Protein AF-A0A2X2JJL3-F1 (afdb_monomer_lite)

Secondary structure (DSSP, 8-state):
--TT-TTT-GGG----TTPPPEEEEEETT-TTHHHHHHHHHHHHHTT--EEEEEETT--TTGGGGGGGSHHHHHHHHHHHHHHHHH--

InterPro domains:
  IPR013094 Alpha/beta hydrolase fold-3 [PF07859] (2-63)
  IPR029058 Alpha/Beta hydrolase fold [G3DSA:3.40.50.1820] (1-88)
  IPR029058 Alpha/Beta hydrolase fold [SSF53474] (2-87)

Radius of gyration: 14.26 Å; chains: 1; bounding box: 32×38×35 Å

Organism: Sphingobacterium multivorum (NCBI:txid28454)

pLDDT: mean 89.3, std 7.19, range [56.81, 97.44]

Structure (mmCIF, N/CA/C/O backbone):
data_AF-A0A2X2JJL3-F1
#
_entry.id   AF-A0A2X2JJL3-F1
#
loop_
_atom_site.group_PDB
_atom_site.id
_atom_site.type_symbol
_atom_site.label_atom_id
_atom_site.label_alt_id
_atom_site.label_comp_id
_atom_site.label_asym_id
_atom_site.label_entity_id
_atom_site.label_seq_id
_atom_site.pdbx_PDB_ins_code
_atom_site.Cartn_x
_atom_site.Cartn_y
_atom_site.Cartn_z
_atom_site.occupancy
_atom_site.B_iso_or_equiv
_atom_site.auth_seq_id
_atom_site.auth_comp_id
_atom_site.auth_asym_id
_atom_site.auth_atom_id
_atom_site.pdbx_PDB_model_num
ATOM 1 N N . MET A 1 1 ? -0.860 28.447 -1.693 1.00 56.81 1 MET A N 1
ATOM 2 C CA . MET A 1 1 ? -0.417 27.078 -2.030 1.00 56.81 1 MET A CA 1
ATOM 3 C C . MET A 1 1 ? -0.991 26.131 -1.000 1.00 56.81 1 MET A C 1
ATOM 5 O O . MET A 1 1 ? -1.058 26.504 0.163 1.00 56.81 1 MET A O 1
ATOM 9 N N . ASP A 1 2 ? -1.389 24.941 -1.427 1.00 70.69 2 ASP A N 1
ATOM 10 C CA . ASP A 1 2 ? -2.202 23.973 -0.678 1.00 70.69 2 ASP A CA 1
ATOM 11 C C . ASP A 1 2 ? -1.418 23.181 0.397 1.00 70.69 2 ASP A C 1
ATOM 13 O O . ASP A 1 2 ? -1.744 22.046 0.722 1.00 70.69 2 ASP A O 1
ATOM 17 N N . GLN A 1 3 ? -0.347 23.766 0.951 1.00 78.44 3 GLN A N 1
ATOM 18 C CA . GLN A 1 3 ? 0.634 23.076 1.809 1.00 78.44 3 GLN A CA 1
ATOM 19 C C . GLN A 1 3 ? 0.098 22.644 3.183 1.00 78.44 3 GLN A C 1
ATOM 21 O O . GLN A 1 3 ? 0.797 21.964 3.925 1.00 78.44 3 GLN A O 1
ATOM 26 N N . GLN A 1 4 ? -1.117 23.056 3.536 1.00 86.56 4 GLN A N 1
ATOM 27 C CA . GLN A 1 4 ? -1.796 22.670 4.776 1.00 86.56 4 GLN A CA 1
ATOM 28 C C . GLN A 1 4 ? -3.119 21.949 4.504 1.00 86.56 4 GLN A C 1
ATOM 30 O O . GLN A 1 4 ? -3.907 21.743 5.421 1.00 86.56 4 GLN A O 1
ATOM 35 N N . ASN A 1 5 ? -3.395 21.591 3.249 1.00 88.88 5 ASN A N 1
ATOM 36 C CA . ASN A 1 5 ? -4.636 20.925 2.902 1.00 88.88 5 ASN A CA 1
ATOM 37 C C . ASN A 1 5 ? -4.487 19.406 3.089 1.00 88.88 5 ASN A C 1
ATOM 39 O O . ASN A 1 5 ? -3.745 18.781 2.328 1.00 88.88 5 ASN A O 1
ATOM 43 N N . PRO A 1 6 ? -5.207 18.784 4.041 1.00 88.62 6 PRO A N 1
ATOM 44 C CA . PRO A 1 6 ? -5.117 17.346 4.291 1.00 88.62 6 PRO A CA 1
ATOM 45 C C . PRO A 1 6 ? -5.638 16.488 3.128 1.00 88.62 6 PRO A C 1
ATOM 47 O O . PRO A 1 6 ? -5.278 15.319 3.030 1.00 88.62 6 PRO A O 1
ATOM 50 N N . ILE A 1 7 ? -6.447 17.053 2.221 1.00 86.56 7 ILE A N 1
ATOM 51 C CA . ILE A 1 7 ? -6.895 16.361 1.000 1.00 86.56 7 ILE A CA 1
ATOM 52 C C . ILE A 1 7 ? -5.752 16.278 -0.025 1.00 86.56 7 ILE A C 1
ATOM 54 O O . ILE A 1 7 ? -5.662 15.307 -0.772 1.00 86.56 7 ILE A O 1
ATOM 58 N N . ALA A 1 8 ? -4.864 17.276 -0.048 1.00 89.88 8 ALA A N 1
ATOM 59 C CA . ALA A 1 8 ? -3.683 17.291 -0.909 1.00 89.88 8 ALA A C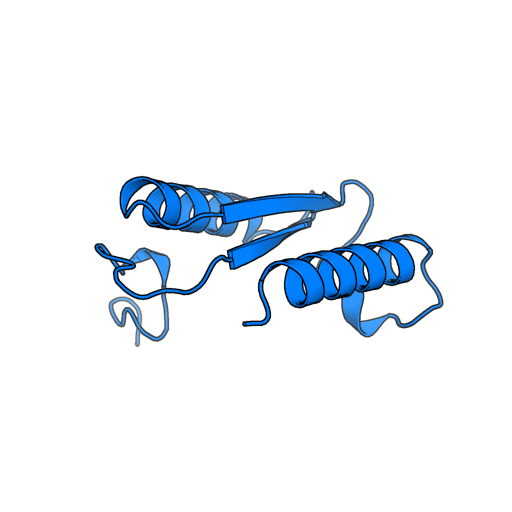A 1
ATOM 60 C C . ALA A 1 8 ? -2.484 16.568 -0.271 1.00 89.88 8 ALA A C 1
ATOM 62 O O . ALA A 1 8 ? -1.675 15.973 -0.979 1.00 89.88 8 ALA A O 1
ATOM 63 N N . ILE A 1 9 ? -2.373 16.614 1.062 1.00 91.12 9 ILE A N 1
ATOM 64 C CA . ILE A 1 9 ? -1.275 16.031 1.841 1.00 91.12 9 ILE A CA 1
ATOM 65 C C . ILE A 1 9 ? -1.869 15.111 2.919 1.00 91.12 9 ILE A C 1
ATOM 67 O O . ILE A 1 9 ? -2.066 15.538 4.060 1.00 91.12 9 ILE A O 1
ATOM 71 N N . PRO A 1 10 ? -2.129 13.830 2.596 1.00 89.75 10 PRO A N 1
ATOM 72 C CA . PRO A 1 10 ? -2.756 12.883 3.521 1.00 89.75 10 PRO A CA 1
ATOM 73 C C . PRO A 1 10 ? -1.991 12.657 4.829 1.00 89.75 10 PRO A C 1
ATOM 75 O O . PRO A 1 10 ? -2.575 12.207 5.808 1.00 89.75 10 PRO A O 1
ATOM 78 N N . LEU A 1 11 ? -0.698 12.992 4.885 1.00 91.06 11 LEU A N 1
ATOM 79 C CA . LEU A 1 11 ? 0.092 12.938 6.120 1.00 91.06 11 LEU A CA 1
ATOM 80 C C . LEU A 1 11 ? -0.416 13.874 7.218 1.00 91.06 11 LEU A C 1
ATOM 82 O O . LEU A 1 11 ? -0.126 13.638 8.387 1.00 91.06 11 LEU A O 1
ATOM 86 N N . LEU A 1 12 ? -1.162 14.918 6.850 1.00 91.12 12 LEU A N 1
ATOM 87 C CA . LEU A 1 12 ? -1.776 15.848 7.796 1.00 91.12 12 LEU A CA 1
ATOM 88 C C . LEU A 1 12 ? -3.066 15.290 8.421 1.00 91.12 12 LEU A C 1
ATOM 90 O O . LEU A 1 12 ? -3.651 15.931 9.289 1.00 91.12 12 LEU A O 1
ATOM 94 N N . ILE A 1 13 ? -3.542 14.122 7.978 1.00 90.44 13 ILE A N 1
ATOM 95 C CA . ILE A 1 13 ? -4.714 13.466 8.557 1.00 90.44 13 ILE A CA 1
ATOM 96 C C . ILE A 1 13 ? -4.290 12.769 9.854 1.00 90.44 13 ILE A C 1
ATOM 98 O O . ILE A 1 13 ? -3.493 11.834 9.845 1.00 90.44 13 ILE A O 1
ATOM 102 N N . GLU A 1 14 ? -4.855 13.216 10.975 1.00 80.44 14 GLU A N 1
ATOM 103 C CA . GLU A 1 14 ? -4.567 12.655 12.303 1.00 80.44 14 GLU A CA 1
ATOM 104 C C . GLU A 1 14 ? -5.377 11.386 12.607 1.00 80.44 14 GLU A C 1
ATOM 106 O O . GLU A 1 14 ? -4.930 10.529 13.366 1.00 80.44 14 GLU A O 1
ATOM 111 N N . TYR A 1 15 ? -6.567 11.246 12.009 1.00 85.12 15 TYR A N 1
ATOM 112 C CA . TYR A 1 15 ? -7.489 10.146 12.291 1.00 85.12 15 TYR A CA 1
ATOM 113 C C . TYR A 1 15 ? -7.998 9.504 11.004 1.00 85.12 15 TYR A C 1
ATOM 115 O O . TYR A 1 15 ? -8.756 10.112 10.251 1.00 85.12 15 TYR A O 1
ATOM 123 N N . PHE A 1 16 ? -7.665 8.230 10.807 1.00 90.25 16 PHE A N 1
ATOM 124 C CA . PHE A 1 16 ? -8.094 7.443 9.643 1.00 90.25 16 PHE A CA 1
ATOM 125 C C . PHE A 1 16 ? -9.360 6.616 9.906 1.00 90.25 16 PHE A C 1
ATOM 127 O O . PHE A 1 16 ? -9.597 5.607 9.240 1.00 90.25 16 PHE A O 1
ATOM 134 N N . LYS A 1 17 ? -10.195 7.022 10.872 1.00 83.31 17 LYS A N 1
ATOM 135 C CA . LYS A 1 17 ? -11.418 6.290 11.238 1.00 83.31 17 LYS A CA 1
ATOM 136 C C . LYS A 1 17 ? -12.303 6.052 10.010 1.00 83.31 17 LYS A C 1
ATOM 138 O O . LYS A 1 17 ? -12.494 6.947 9.194 1.00 83.31 17 LYS A O 1
ATOM 143 N N . ASN A 1 18 ? -12.869 4.850 9.913 1.00 85.25 18 ASN A N 1
ATOM 144 C CA . ASN A 1 18 ? -13.690 4.378 8.788 1.00 85.25 18 ASN A CA 1
ATOM 145 C C . ASN A 1 18 ? -12.946 4.185 7.452 1.00 85.25 18 ASN A C 1
ATOM 147 O O . ASN A 1 18 ? -13.592 3.899 6.445 1.00 85.25 18 ASN A O 1
ATOM 151 N N . THR A 1 19 ? -11.614 4.294 7.421 1.00 91.00 19 THR A N 1
ATOM 152 C CA . THR A 1 19 ? -10.836 3.881 6.243 1.00 91.00 19 THR A CA 1
ATOM 153 C C . THR A 1 19 ? -10.895 2.354 6.117 1.00 91.00 19 THR A C 1
ATOM 155 O O . THR A 1 19 ? -10.730 1.658 7.123 1.00 91.00 19 THR A O 1
ATOM 158 N N . PRO A 1 20 ? -11.142 1.795 4.919 1.00 94.06 20 PRO A N 1
ATOM 159 C CA . PRO A 1 20 ? -11.096 0.352 4.725 1.00 94.06 20 PRO A CA 1
ATOM 160 C C . PRO A 1 20 ? -9.678 -0.196 4.965 1.00 94.06 20 PRO A C 1
ATOM 162 O O . PRO A 1 20 ? -8.701 0.562 4.942 1.00 94.06 20 PRO A O 1
ATOM 165 N N . PRO A 1 21 ? -9.533 -1.523 5.140 1.00 95.88 21 PRO A N 1
ATOM 166 C CA . PRO A 1 21 ? -8.231 -2.170 5.073 1.00 95.88 21 PRO A CA 1
ATOM 167 C C . PRO A 1 21 ? -7.452 -1.679 3.852 1.00 95.88 21 PRO A C 1
ATOM 169 O O . PRO A 1 21 ? -7.978 -1.659 2.737 1.00 95.88 21 PRO A O 1
ATOM 172 N N . THR A 1 22 ? -6.204 -1.270 4.061 1.00 96.19 22 THR A N 1
ATOM 173 C CA . THR A 1 22 ? -5.419 -0.577 3.035 1.00 96.19 22 THR A CA 1
ATOM 174 C C . THR A 1 22 ? -4.150 -1.349 2.683 1.00 96.19 22 THR A C 1
ATOM 176 O O . THR A 1 22 ? -3.420 -1.821 3.554 1.00 96.19 22 THR A O 1
ATOM 179 N N . LEU A 1 23 ? -3.866 -1.459 1.386 1.00 97.12 23 LEU A N 1
ATOM 180 C CA . LEU A 1 23 ? -2.596 -1.948 0.853 1.00 97.12 23 LEU A CA 1
ATOM 181 C C . LEU A 1 23 ? -1.784 -0.759 0.336 1.00 97.12 23 LEU A C 1
ATOM 183 O O . LEU A 1 23 ? -2.267 -0.003 -0.503 1.00 97.12 23 LEU A O 1
ATOM 187 N N . ILE A 1 24 ? -0.543 -0.624 0.800 1.00 95.81 24 ILE A N 1
ATOM 188 C CA . ILE A 1 24 ? 0.413 0.389 0.341 1.00 95.81 24 ILE A CA 1
ATOM 189 C C . ILE A 1 24 ? 1.560 -0.320 -0.376 1.00 95.81 24 ILE A C 1
ATOM 191 O O . ILE A 1 24 ? 2.223 -1.191 0.192 1.00 95.81 24 ILE A O 1
ATOM 195 N N . LEU A 1 25 ? 1.801 0.059 -1.629 1.00 95.12 25 LEU A N 1
ATOM 196 C CA . LEU A 1 25 ? 2.934 -0.418 -2.416 1.00 95.12 25 LEU A CA 1
ATOM 197 C C . LEU A 1 25 ? 4.017 0.659 -2.423 1.00 95.12 25 LEU A C 1
ATOM 199 O O . LEU A 1 25 ? 3.752 1.793 -2.811 1.00 95.12 25 LEU A O 1
ATOM 203 N N . LEU A 1 26 ? 5.228 0.303 -2.007 1.00 94.44 26 LEU A N 1
ATOM 204 C CA . LEU A 1 26 ? 6.384 1.198 -1.999 1.00 94.44 26 LEU A CA 1
ATOM 205 C C . LEU A 1 26 ? 7.469 0.659 -2.922 1.00 94.44 26 LEU A C 1
ATOM 207 O O . LEU A 1 26 ? 7.630 -0.556 -3.052 1.00 94.44 26 LEU A O 1
ATOM 211 N N . THR A 1 27 ? 8.261 1.557 -3.501 1.00 92.31 27 THR A N 1
ATOM 212 C CA . THR A 1 27 ? 9.483 1.193 -4.230 1.00 92.31 27 THR A CA 1
ATOM 213 C C . THR A 1 27 ? 10.723 1.702 -3.488 1.00 92.31 27 THR A C 1
ATOM 215 O O . THR A 1 27 ? 10.629 2.648 -2.704 1.00 92.31 27 THR A O 1
ATOM 218 N N . GLU A 1 28 ? 11.884 1.059 -3.662 1.00 86.25 28 GLU A N 1
ATOM 219 C CA . GLU A 1 28 ? 13.117 1.442 -2.940 1.00 86.25 28 GLU A CA 1
ATOM 220 C C . GLU A 1 28 ? 13.549 2.876 -3.217 1.00 86.25 28 GLU A C 1
ATOM 222 O O . GLU A 1 28 ? 13.916 3.586 -2.282 1.00 86.25 28 GLU A O 1
ATOM 227 N N . HIS A 1 29 ? 13.477 3.283 -4.484 1.00 83.62 29 HIS A N 1
ATOM 228 C CA . HIS A 1 29 ? 14.027 4.539 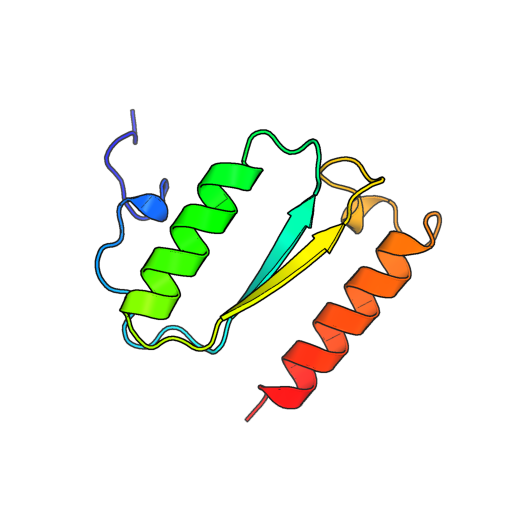-4.989 1.00 83.62 29 HIS A CA 1
ATOM 229 C C . HIS A 1 29 ? 12.972 5.651 -5.112 1.00 83.62 29 HIS A C 1
ATOM 231 O O . HIS A 1 29 ? 13.205 6.652 -5.793 1.00 83.62 29 HIS A O 1
ATOM 237 N N . ASP A 1 30 ? 11.804 5.490 -4.481 1.00 85.62 30 ASP A N 1
ATOM 238 C CA . ASP A 1 30 ? 10.781 6.533 -4.457 1.00 85.62 30 ASP A CA 1
ATOM 239 C C . ASP A 1 30 ? 11.122 7.624 -3.439 1.00 85.62 30 ASP A C 1
ATOM 241 O O . ASP A 1 30 ? 11.372 7.341 -2.266 1.00 85.62 30 ASP A O 1
ATOM 245 N N . ARG A 1 31 ? 11.047 8.891 -3.860 1.00 87.19 31 ARG A N 1
ATOM 246 C CA . ARG A 1 31 ? 11.172 10.038 -2.948 1.00 87.19 31 ARG A CA 1
ATOM 247 C C . ARG A 1 31 ? 10.044 10.067 -1.916 1.00 87.19 31 ARG A C 1
ATOM 249 O O . ARG A 1 31 ? 10.262 10.538 -0.809 1.00 87.19 31 ARG A O 1
ATOM 256 N N . LEU A 1 32 ? 8.876 9.525 -2.261 1.00 89.75 32 LEU A N 1
ATOM 257 C CA . LEU A 1 32 ? 7.706 9.451 -1.387 1.00 89.75 32 LEU A CA 1
ATOM 258 C C . LEU A 1 32 ? 7.709 8.207 -0.491 1.00 89.75 32 LEU A C 1
ATOM 260 O O . LEU A 1 32 ? 6.745 7.965 0.230 1.00 89.75 32 LEU A O 1
ATOM 264 N N . ARG A 1 33 ? 8.765 7.384 -0.519 1.00 91.19 33 ARG A N 1
ATOM 265 C CA . ARG A 1 33 ? 8.805 6.127 0.239 1.00 91.19 33 ARG A CA 1
ATOM 266 C C . ARG A 1 33 ? 8.617 6.348 1.735 1.00 91.19 33 ARG A C 1
ATOM 268 O O . ARG A 1 33 ? 7.852 5.625 2.372 1.00 91.19 33 ARG A O 1
ATOM 275 N N . ASP A 1 34 ? 9.345 7.306 2.294 1.00 92.69 34 ASP A N 1
ATOM 276 C CA . ASP A 1 34 ? 9.340 7.544 3.736 1.00 92.69 34 ASP A CA 1
ATOM 277 C C . ASP A 1 34 ? 8.019 8.197 4.173 1.00 92.69 34 ASP A C 1
ATOM 279 O O . ASP A 1 34 ? 7.456 7.822 5.200 1.00 92.69 34 ASP A O 1
ATOM 283 N N . GLU A 1 35 ? 7.444 9.052 3.324 1.00 93.31 35 GLU A N 1
ATOM 284 C CA . GLU A 1 35 ? 6.079 9.568 3.472 1.00 93.31 35 GLU A CA 1
ATOM 285 C C . GLU A 1 35 ? 5.038 8.437 3.445 1.00 93.31 35 GLU A C 1
ATOM 287 O O . GLU A 1 35 ? 4.189 8.344 4.328 1.00 93.31 35 GLU A O 1
ATOM 292 N N . GLY A 1 36 ? 5.133 7.503 2.498 1.00 94.06 36 GLY A N 1
ATOM 293 C CA . GLY A 1 36 ? 4.238 6.347 2.424 1.00 94.06 36 GLY A CA 1
ATOM 294 C C . GLY A 1 36 ? 4.321 5.439 3.656 1.00 94.06 36 GLY A C 1
ATOM 295 O O . GLY A 1 36 ? 3.296 4.935 4.120 1.00 94.06 36 GLY A O 1
ATOM 296 N N . LYS A 1 37 ? 5.518 5.266 4.237 1.00 94.62 37 LYS A N 1
ATOM 297 C CA . LYS A 1 37 ? 5.692 4.565 5.522 1.00 94.62 37 LYS A CA 1
ATOM 298 C C . LYS A 1 37 ? 5.036 5.328 6.668 1.00 94.62 37 LYS A C 1
ATOM 300 O O . LYS A 1 37 ? 4.320 4.717 7.455 1.00 94.62 37 LYS A O 1
ATOM 305 N N . GLN A 1 38 ? 5.241 6.641 6.746 1.00 94.50 38 GLN A N 1
ATOM 306 C CA . GLN A 1 38 ? 4.638 7.464 7.793 1.00 94.50 38 GLN A CA 1
ATOM 307 C C . GLN A 1 38 ? 3.107 7.422 7.729 1.00 94.50 38 GLN A C 1
ATOM 309 O O . GLN A 1 38 ? 2.452 7.240 8.753 1.00 94.50 38 GLN A O 1
ATOM 314 N N . LEU A 1 39 ? 2.532 7.512 6.527 1.00 94.44 39 LEU A N 1
ATOM 315 C CA . LEU A 1 39 ? 1.089 7.389 6.326 1.00 94.44 39 LEU A CA 1
ATOM 316 C C . LEU A 1 39 ? 0.563 6.038 6.832 1.00 94.44 39 LEU A C 1
ATOM 318 O O . LEU A 1 39 ? -0.460 5.985 7.514 1.00 94.44 39 LEU A O 1
ATOM 322 N N . ALA A 1 40 ? 1.285 4.953 6.538 1.00 94.38 40 ALA A N 1
ATOM 323 C CA . ALA A 1 40 ? 0.935 3.616 7.000 1.00 94.38 40 ALA A CA 1
ATOM 324 C C . ALA A 1 40 ? 0.927 3.512 8.533 1.00 94.38 40 ALA A C 1
ATOM 326 O O . ALA A 1 40 ? 0.017 2.910 9.100 1.00 94.38 40 ALA A O 1
ATOM 327 N N . GLU A 1 41 ? 1.914 4.102 9.208 1.00 93.31 41 GLU A N 1
ATOM 328 C CA . GLU A 1 41 ? 1.974 4.116 10.674 1.00 93.31 41 GLU A CA 1
ATOM 329 C C . GLU A 1 41 ? 0.850 4.963 11.290 1.00 93.31 41 GLU A C 1
ATOM 331 O O . GLU A 1 41 ? 0.233 4.539 12.272 1.00 93.31 41 GLU A O 1
ATOM 336 N N . ASN A 1 42 ? 0.499 6.100 10.680 1.00 92.44 42 ASN A N 1
ATOM 337 C CA . ASN A 1 42 ? -0.642 6.908 11.126 1.00 92.44 42 ASN A CA 1
ATOM 338 C C . ASN A 1 42 ? -1.964 6.120 11.013 1.00 92.44 42 ASN A C 1
ATOM 340 O O . ASN A 1 42 ? -2.783 6.119 11.938 1.00 92.44 42 ASN A O 1
ATOM 344 N N . MET A 1 43 ? -2.158 5.396 9.905 1.00 94.44 43 MET A N 1
ATOM 345 C CA . MET A 1 43 ? -3.316 4.519 9.703 1.00 94.44 43 MET A CA 1
ATOM 346 C C . MET A 1 43 ? -3.360 3.371 10.724 1.00 94.44 43 MET A C 1
ATOM 348 O O . MET A 1 43 ? -4.410 3.130 11.318 1.00 94.44 43 MET A O 1
ATOM 352 N N . LYS A 1 44 ? -2.230 2.700 10.988 1.00 92.56 44 LYS A N 1
ATOM 353 C CA . LYS A 1 44 ? -2.143 1.635 12.008 1.00 92.56 44 LYS A CA 1
ATOM 354 C C . LYS A 1 44 ? -2.443 2.148 13.414 1.00 92.56 44 LYS A C 1
ATOM 356 O O . LYS A 1 44 ? -3.136 1.474 14.168 1.00 92.56 44 LYS A O 1
ATOM 361 N N . THR A 1 45 ? -1.960 3.344 13.754 1.00 91.94 45 THR A N 1
ATOM 362 C CA . THR A 1 45 ? -2.250 4.006 15.041 1.00 91.94 45 THR A CA 1
ATOM 363 C C . THR A 1 45 ? -3.743 4.315 15.187 1.00 91.94 45 THR A C 1
ATOM 365 O O . THR A 1 45 ? -4.276 4.295 16.291 1.00 91.94 45 THR A O 1
ATOM 368 N N . SER A 1 46 ? -4.441 4.528 14.067 1.00 92.31 46 SER A N 1
ATOM 369 C CA . SER A 1 46 ? -5.905 4.648 13.998 1.00 92.31 46 SER A CA 1
ATOM 370 C C . SER A 1 46 ? -6.637 3.295 13.934 1.00 92.31 46 SER A C 1
ATOM 372 O O . SER A 1 46 ? 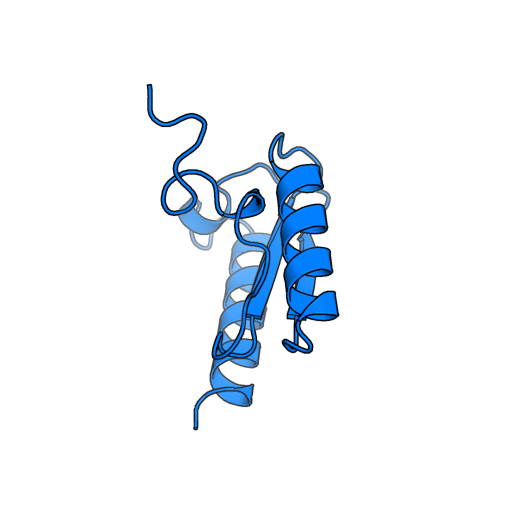-7.806 3.262 13.552 1.00 92.31 46 SER A O 1
ATOM 374 N N . GLU A 1 47 ? -5.960 2.190 14.262 1.00 93.00 47 GLU A N 1
ATOM 375 C CA . GLU A 1 47 ? -6.487 0.815 14.255 1.00 93.00 47 GLU A CA 1
ATOM 376 C C . GLU A 1 47 ? -6.956 0.317 12.874 1.00 93.00 47 GLU A C 1
ATOM 378 O O . GLU A 1 47 ? -7.737 -0.632 12.768 1.00 93.00 47 GLU A O 1
ATOM 383 N N . ILE A 1 48 ? -6.460 0.922 11.789 1.00 94.62 48 ILE A N 1
ATOM 384 C CA . ILE A 1 48 ? -6.758 0.472 10.426 1.00 94.62 48 ILE A CA 1
ATOM 385 C C . ILE A 1 48 ? -5.817 -0.681 10.048 1.00 94.62 48 ILE A C 1
ATOM 387 O O . ILE A 1 48 ? -4.597 -0.546 10.187 1.00 94.62 48 ILE A O 1
ATOM 391 N N . PRO A 1 49 ? -6.331 -1.812 9.524 1.00 94.25 49 PRO A N 1
ATOM 392 C CA . PRO A 1 49 ? -5.483 -2.867 8.984 1.00 94.25 49 PRO A CA 1
ATOM 393 C C . PRO A 1 49 ? -4.726 -2.361 7.752 1.00 94.25 49 PRO A C 1
ATOM 395 O O . PRO A 1 49 ? -5.333 -2.039 6.729 1.00 94.25 49 PRO A O 1
ATOM 398 N N . VAL A 1 50 ? -3.396 -2.308 7.838 1.00 96.19 50 VAL A N 1
ATOM 399 C CA . VAL A 1 50 ? -2.536 -1.861 6.734 1.00 96.19 50 VAL A CA 1
ATOM 400 C C . VAL A 1 50 ? -1.515 -2.930 6.371 1.00 96.19 50 VAL A C 1
AT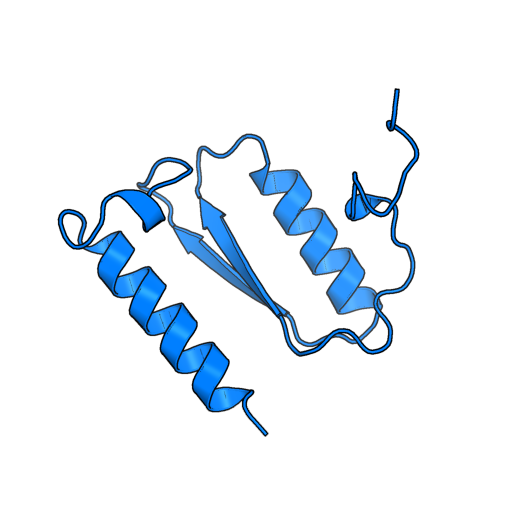OM 402 O O . VAL A 1 50 ? -0.732 -3.367 7.218 1.00 96.19 50 VAL A O 1
ATOM 405 N N . LYS A 1 51 ? -1.471 -3.299 5.088 1.00 96.81 51 LYS A N 1
ATOM 406 C CA . LYS A 1 51 ? -0.414 -4.129 4.499 1.00 96.81 51 LYS A CA 1
ATOM 407 C C . LYS A 1 51 ? 0.528 -3.240 3.692 1.00 96.81 51 LYS A C 1
ATOM 409 O O . LYS A 1 51 ? 0.079 -2.478 2.845 1.00 96.81 51 LYS A O 1
ATOM 414 N N . ILE A 1 52 ? 1.833 -3.360 3.923 1.00 96.00 52 ILE A N 1
ATOM 415 C CA . ILE A 1 52 ? 2.859 -2.689 3.114 1.00 96.00 52 ILE A CA 1
ATOM 416 C C . ILE A 1 52 ? 3.585 -3.750 2.293 1.00 96.00 52 ILE A C 1
ATOM 418 O O . ILE A 1 52 ? 4.031 -4.753 2.849 1.00 96.00 52 ILE A O 1
ATOM 422 N N . THR A 1 53 ? 3.729 -3.520 0.991 1.00 94.69 53 THR A N 1
ATOM 423 C CA . THR A 1 53 ? 4.579 -4.341 0.119 1.00 94.69 53 THR A CA 1
ATOM 424 C C . THR A 1 53 ? 5.661 -3.468 -0.490 1.00 94.69 53 THR A C 1
ATOM 426 O O . THR A 1 53 ? 5.378 -2.398 -1.026 1.00 94.69 53 THR A O 1
ATOM 429 N N . HIS A 1 54 ? 6.910 -3.915 -0.393 1.00 92.62 54 HIS A N 1
ATOM 430 C CA . HIS A 1 54 ? 8.072 -3.140 -0.811 1.00 92.62 54 HIS A CA 1
ATOM 431 C C . HIS A 1 54 ? 8.780 -3.813 -1.987 1.00 92.62 54 HIS A C 1
ATOM 433 O O . HIS A 1 54 ? 9.330 -4.905 -1.857 1.00 92.62 54 HIS A O 1
ATOM 439 N N . TYR A 1 55 ? 8.778 -3.131 -3.128 1.00 90.88 55 TYR A N 1
ATOM 440 C CA . TYR A 1 55 ? 9.423 -3.545 -4.368 1.00 90.88 55 TYR A CA 1
ATOM 441 C C . TYR A 1 55 ? 10.806 -2.894 -4.486 1.00 90.88 55 TYR A C 1
ATOM 443 O O . TYR A 1 55 ? 10.922 -1.694 -4.733 1.00 90.88 55 TYR A O 1
ATOM 451 N N . LYS A 1 56 ? 11.871 -3.674 -4.272 1.00 83.88 56 LYS A N 1
ATOM 452 C CA . LYS A 1 56 ? 13.222 -3.118 -4.099 1.00 83.88 56 LYS A CA 1
ATOM 453 C C . LYS A 1 56 ? 13.908 -2.683 -5.398 1.00 83.88 56 LYS A C 1
ATOM 455 O O . LYS A 1 56 ? 14.497 -1.615 -5.470 1.00 83.88 56 LYS A O 1
ATOM 460 N N . GLU A 1 57 ? 13.775 -3.478 -6.449 1.00 83.25 57 GLU A N 1
ATOM 461 C CA . GLU A 1 57 ? 14.568 -3.324 -7.679 1.00 83.25 57 GLU A CA 1
ATOM 462 C C . GLU A 1 57 ? 13.814 -2.589 -8.796 1.00 83.25 57 GLU A C 1
ATOM 464 O O . GLU A 1 57 ? 14.064 -2.815 -9.979 1.00 83.25 57 GLU A O 1
ATOM 469 N N . ILE A 1 58 ? 12.838 -1.744 -8.446 1.00 84.69 58 ILE A N 1
ATOM 470 C CA . ILE A 1 58 ? 11.970 -1.112 -9.439 1.00 84.69 58 ILE A CA 1
ATOM 471 C C . ILE A 1 58 ? 11.780 0.382 -9.206 1.00 84.69 58 ILE A C 1
ATOM 473 O O . ILE A 1 58 ? 11.833 0.867 -8.077 1.00 84.69 58 ILE A O 1
ATOM 477 N N . ALA A 1 59 ? 11.585 1.113 -10.302 1.00 83.75 59 ALA A N 1
ATOM 478 C CA . ALA A 1 59 ? 11.363 2.550 -10.279 1.00 83.75 59 ALA A CA 1
ATOM 479 C C . ALA A 1 59 ? 9.908 2.898 -9.932 1.00 83.75 59 ALA A C 1
ATOM 481 O O . ALA A 1 59 ? 8.983 2.111 -10.149 1.00 83.75 59 ALA A O 1
ATOM 482 N N . ASN A 1 60 ? 9.700 4.122 -9.447 1.00 85.00 60 ASN A N 1
ATOM 483 C CA . ASN A 1 60 ? 8.362 4.679 -9.290 1.00 85.00 60 ASN A CA 1
ATOM 484 C C . ASN A 1 60 ? 7.593 4.656 -10.631 1.00 85.00 60 ASN A C 1
ATOM 486 O O . ASN A 1 60 ? 8.173 4.845 -11.701 1.00 85.00 60 ASN A O 1
ATOM 490 N N . GLY A 1 61 ? 6.282 4.413 -10.574 1.00 83.69 61 GLY A N 1
ATOM 491 C CA . GLY A 1 61 ? 5.409 4.341 -11.750 1.00 83.69 61 GLY A CA 1
ATOM 492 C C . GLY A 1 61 ? 5.422 3.003 -12.499 1.00 83.69 61 GLY A C 1
ATOM 493 O O . GLY A 1 61 ? 4.744 2.875 -13.519 1.00 83.69 61 GLY A O 1
ATOM 494 N N . PHE A 1 62 ? 6.126 1.981 -12.001 1.00 87.25 62 PHE A N 1
ATOM 495 C CA . PHE A 1 62 ? 6.267 0.681 -12.674 1.00 87.25 62 PHE A CA 1
ATOM 496 C C . PHE A 1 62 ? 4.957 -0.050 -12.994 1.00 87.25 62 PHE A C 1
ATOM 498 O O . PHE A 1 62 ? 4.905 -0.866 -13.917 1.00 87.25 62 PHE A O 1
ATOM 505 N N . LEU A 1 63 ? 3.880 0.257 -12.268 1.00 87.81 63 LEU A N 1
ATOM 506 C CA . LEU A 1 63 ? 2.547 -0.275 -12.547 1.00 87.81 63 LEU A CA 1
ATOM 507 C C . LEU A 1 63 ? 2.066 0.076 -13.966 1.00 87.81 63 LEU A C 1
ATOM 509 O O . LEU A 1 63 ? 1.351 -0.713 -14.582 1.00 87.81 63 LEU A O 1
ATOM 513 N N . HIS A 1 64 ? 2.503 1.210 -14.521 1.00 86.31 64 HIS A N 1
ATOM 514 C CA . HIS A 1 64 ? 2.156 1.635 -15.881 1.00 86.31 64 HIS A CA 1
ATOM 515 C C . HIS A 1 64 ? 2.965 0.929 -16.970 1.00 86.31 64 HIS A C 1
ATOM 517 O O . HIS A 1 64 ? 2.589 0.976 -18.139 1.00 86.31 64 HIS A O 1
ATOM 523 N N . MET A 1 65 ? 4.048 0.236 -16.612 1.00 82.00 65 MET A N 1
ATOM 524 C CA . MET A 1 65 ? 4.919 -0.449 -17.575 1.00 82.00 65 MET A CA 1
ATOM 525 C C . MET A 1 65 ? 4.323 -1.776 -18.084 1.00 82.00 65 MET A C 1
ATOM 527 O O . MET A 1 65 ? 4.969 -2.511 -18.832 1.00 82.00 65 MET A O 1
ATOM 531 N N . GLY A 1 66 ? 3.074 -2.078 -17.709 1.00 73.44 66 GLY A N 1
ATOM 532 C CA . GLY A 1 66 ? 2.327 -3.244 -18.166 1.00 73.44 66 GLY A CA 1
ATOM 533 C C . GLY A 1 66 ? 3.013 -4.566 -17.821 1.00 73.44 66 GLY A C 1
ATOM 534 O O . GLY A 1 66 ? 3.859 -4.652 -16.937 1.00 73.44 66 GLY A O 1
ATOM 535 N N . ALA A 1 67 ? 2.671 -5.630 -18.547 1.00 72.12 67 ALA A N 1
ATOM 536 C CA . ALA A 1 67 ? 3.237 -6.960 -18.317 1.00 72.12 67 ALA A CA 1
ATOM 537 C C . ALA A 1 67 ? 4.694 -7.118 -18.800 1.00 72.12 67 ALA A C 1
ATOM 539 O O . ALA A 1 67 ? 5.169 -8.250 -18.880 1.00 72.12 67 ALA A O 1
ATOM 540 N N . VAL A 1 68 ? 5.402 -6.034 -19.134 1.00 76.75 68 VAL A N 1
ATOM 541 C CA . VAL A 1 68 ? 6.805 -6.094 -19.576 1.00 76.75 68 VAL A CA 1
ATOM 542 C C . VAL A 1 68 ? 7.712 -6.505 -18.415 1.00 76.75 68 VAL A C 1
ATOM 544 O O . VAL A 1 68 ? 8.588 -7.350 -18.586 1.00 76.75 68 VAL A O 1
ATOM 547 N N . LEU A 1 69 ? 7.451 -5.976 -17.217 1.00 82.31 69 LEU A N 1
ATOM 548 C CA . LEU A 1 69 ? 8.199 -6.303 -16.005 1.00 82.31 69 LEU A CA 1
ATOM 549 C C . LEU A 1 69 ? 7.500 -7.414 -15.212 1.00 82.31 69 LEU A C 1
ATOM 551 O O . LEU A 1 69 ? 6.268 -7.502 -15.156 1.00 82.31 69 LEU A O 1
ATOM 555 N N . ARG A 1 70 ? 8.293 -8.293 -14.595 1.00 86.94 70 ARG A N 1
ATOM 556 C CA . ARG A 1 70 ? 7.777 -9.392 -13.762 1.00 86.94 70 ARG A CA 1
ATOM 557 C C . ARG A 1 70 ? 7.107 -8.838 -12.508 1.00 86.94 70 ARG A C 1
ATOM 559 O O . ARG A 1 70 ? 6.028 -9.291 -12.138 1.00 86.94 70 ARG A O 1
ATOM 566 N N . GLU A 1 71 ? 7.723 -7.828 -11.927 1.00 89.06 71 GLU A N 1
ATOM 567 C CA . GLU A 1 71 ? 7.319 -7.121 -10.721 1.00 89.06 71 GLU A CA 1
ATOM 568 C C . GLU A 1 71 ? 5.948 -6.462 -10.903 1.00 89.06 71 GLU A C 1
ATOM 570 O O . GLU A 1 71 ? 5.130 -6.488 -9.992 1.00 89.06 71 GLU A O 1
ATOM 575 N N . THR A 1 72 ? 5.634 -5.952 -12.101 1.00 89.69 72 THR A N 1
ATOM 576 C CA . THR A 1 72 ? 4.297 -5.416 -12.401 1.00 89.69 72 THR A CA 1
ATOM 577 C C . THR A 1 72 ? 3.230 -6.508 -12.313 1.00 89.69 72 THR A C 1
ATOM 579 O O . THR A 1 72 ? 2.159 -6.283 -11.752 1.00 89.69 72 THR A O 1
ATOM 582 N N . ARG A 1 73 ? 3.514 -7.725 -12.804 1.00 89.62 73 ARG A N 1
ATOM 583 C CA . ARG A 1 73 ? 2.584 -8.864 -12.670 1.00 89.62 73 ARG A CA 1
ATOM 584 C C . ARG A 1 73 ? 2.429 -9.308 -11.217 1.00 89.62 73 ARG A C 1
ATOM 586 O O . ARG A 1 73 ? 1.331 -9.691 -10.825 1.00 89.62 73 ARG A O 1
ATOM 593 N N . GLU A 1 74 ? 3.506 -9.279 -10.440 1.00 91.88 74 GLU A N 1
ATOM 594 C CA . GLU A 1 74 ? 3.478 -9.583 -9.004 1.00 91.88 74 GLU A CA 1
ATOM 595 C C . GLU A 1 74 ? 2.642 -8.553 -8.243 1.00 91.88 74 GLU A C 1
ATOM 597 O O . GLU A 1 74 ? 1.717 -8.941 -7.533 1.00 91.88 74 GLU A O 1
ATOM 602 N N . ALA A 1 75 ? 2.832 -7.262 -8.519 1.00 93.19 75 ALA A N 1
ATOM 603 C CA . ALA A 1 75 ? 2.036 -6.195 -7.922 1.00 93.19 75 ALA A CA 1
ATOM 604 C C . ALA A 1 75 ? 0.548 -6.321 -8.241 1.00 93.19 75 ALA A C 1
ATOM 606 O O . ALA A 1 75 ? -0.282 -6.195 -7.343 1.00 93.19 75 ALA A O 1
ATOM 607 N N . PHE A 1 76 ? 0.180 -6.654 -9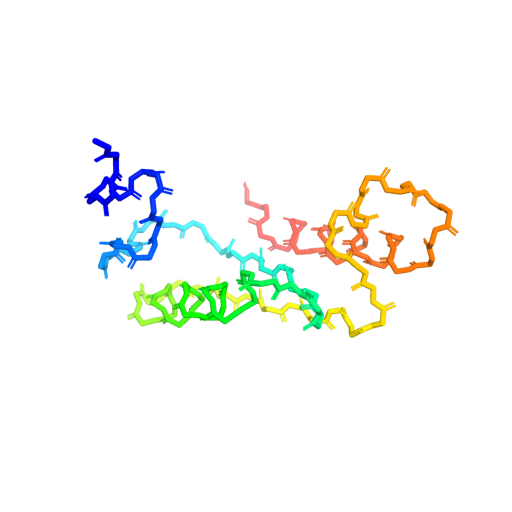.482 1.00 93.75 76 PHE A N 1
ATOM 608 C CA . PHE A 1 76 ? -1.224 -6.915 -9.807 1.00 93.75 76 PHE A CA 1
ATOM 609 C C . PHE A 1 76 ? -1.796 -8.131 -9.072 1.00 93.75 76 PHE A C 1
ATOM 611 O O . PHE A 1 76 ? -2.966 -8.103 -8.690 1.00 93.75 76 PHE A O 1
ATOM 618 N N . ARG A 1 77 ? -1.002 -9.185 -8.846 1.00 94.06 77 ARG A N 1
ATOM 619 C CA . ARG A 1 77 ? -1.440 -10.339 -8.043 1.00 94.06 77 ARG A CA 1
ATOM 620 C C . ARG A 1 77 ? -1.640 -9.956 -6.583 1.00 94.06 77 ARG A C 1
ATOM 622 O O . ARG A 1 77 ? -2.656 -10.345 -6.016 1.00 94.06 77 ARG A O 1
ATOM 629 N N . ASP A 1 78 ? -0.729 -9.177 -6.009 1.00 95.12 78 ASP A N 1
ATOM 630 C CA . ASP A 1 78 ? -0.843 -8.692 -4.632 1.00 95.12 78 ASP A CA 1
ATOM 631 C C . ASP A 1 78 ? -2.075 -7.804 -4.449 1.00 95.12 78 ASP A C 1
ATOM 633 O O . ASP A 1 78 ? -2.832 -7.998 -3.496 1.00 95.12 78 ASP A O 1
ATOM 637 N N . ILE A 1 79 ? -2.311 -6.878 -5.388 1.00 95.69 79 ILE A N 1
ATOM 638 C CA . ILE A 1 79 ? -3.508 -6.028 -5.412 1.00 95.69 79 ILE A CA 1
ATOM 639 C C . ILE A 1 79 ? -4.761 -6.903 -5.495 1.00 95.69 79 ILE A C 1
ATOM 641 O O . ILE A 1 79 ? -5.649 -6.775 -4.659 1.00 95.69 79 ILE A O 1
ATOM 645 N N . ALA A 1 80 ? -4.829 -7.823 -6.461 1.00 95.94 80 ALA A N 1
ATOM 646 C CA . ALA A 1 80 ? -6.004 -8.669 -6.656 1.00 95.94 80 ALA A CA 1
ATOM 647 C C . ALA A 1 80 ? -6.289 -9.568 -5.443 1.00 95.94 80 ALA A C 1
ATOM 649 O O . ALA A 1 80 ? -7.447 -9.705 -5.042 1.00 95.94 80 ALA A O 1
ATOM 650 N N . ALA A 1 81 ? -5.252 -10.164 -4.848 1.00 96.38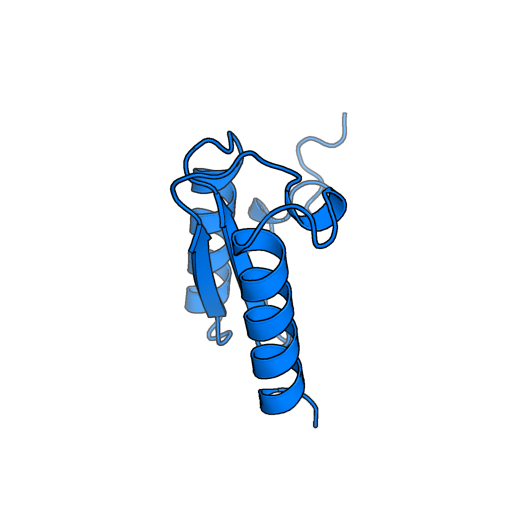 81 ALA A N 1
ATOM 651 C CA . ALA A 1 81 ? -5.377 -10.985 -3.648 1.00 96.38 81 ALA A CA 1
ATOM 652 C C . ALA A 1 81 ? -5.897 -10.155 -2.469 1.00 96.38 81 ALA A C 1
ATOM 654 O O . ALA A 1 81 ? -6.907 -10.517 -1.869 1.00 96.38 81 ALA A O 1
ATOM 655 N N . PHE A 1 82 ? -5.277 -9.001 -2.206 1.00 97.44 82 PHE A N 1
ATOM 656 C CA . PHE A 1 82 ? -5.691 -8.110 -1.126 1.00 97.44 82 PHE A CA 1
ATOM 657 C C . PHE A 1 82 ? -7.127 -7.614 -1.304 1.00 97.44 82 PHE A C 1
ATOM 659 O O . PHE A 1 82 ? -7.917 -7.648 -0.361 1.00 97.44 82 PHE A O 1
ATOM 666 N N . THR A 1 83 ? -7.487 -7.180 -2.514 1.00 95.81 83 THR A N 1
ATOM 667 C CA . THR A 1 83 ? -8.851 -6.746 -2.813 1.00 95.81 83 THR A CA 1
ATOM 668 C C . THR A 1 83 ? -9.833 -7.883 -2.581 1.00 95.81 83 THR A C 1
ATOM 670 O O . THR A 1 83 ? -10.822 -7.667 -1.899 1.00 95.81 83 THR A O 1
ATOM 673 N N . LYS A 1 84 ? -9.561 -9.098 -3.071 1.00 95.94 84 LYS A N 1
ATOM 674 C CA . LYS A 1 84 ? -10.450 -10.253 -2.876 1.00 95.94 84 LYS A CA 1
ATOM 675 C C . LYS A 1 84 ? -10.632 -10.618 -1.400 1.00 95.94 84 LYS A C 1
ATOM 677 O O . LYS A 1 84 ? -11.735 -10.973 -1.006 1.00 95.94 84 LYS A O 1
ATOM 682 N N . GLU A 1 85 ? -9.571 -10.543 -0.601 1.00 95.50 85 GLU A N 1
ATOM 683 C CA . GLU A 1 85 ? -9.614 -10.822 0.843 1.00 95.50 85 GLU A CA 1
ATOM 684 C C . GLU A 1 85 ? -10.451 -9.799 1.623 1.00 95.50 85 GLU A C 1
ATOM 686 O O . GLU A 1 85 ? -11.020 -10.135 2.660 1.00 95.50 85 GLU A O 1
ATOM 691 N N . ASN A 1 86 ? -10.531 -8.560 1.130 1.00 94.38 86 ASN A N 1
ATOM 692 C CA . ASN A 1 86 ? -11.173 -7.445 1.828 1.00 94.38 86 ASN A CA 1
ATOM 693 C C . ASN A 1 86 ? -12.462 -6.951 1.147 1.00 94.38 86 ASN A C 1
ATOM 695 O O . ASN A 1 86 ? -13.106 -6.036 1.661 1.00 94.38 86 ASN A O 1
ATOM 699 N N . LEU A 1 87 ? -12.857 -7.557 0.022 1.00 86.44 87 LEU A N 1
ATOM 700 C CA . LEU A 1 87 ? -14.148 -7.330 -0.620 1.00 86.44 87 LEU A CA 1
ATOM 701 C C . LEU A 1 87 ? -15.223 -8.005 0.242 1.00 86.44 87 LEU A C 1
ATOM 703 O O . LEU A 1 87 ? -15.248 -9.231 0.356 1.00 86.44 87 LEU A O 1
ATOM 707 N N . LYS A 1 88 ? -16.083 -7.207 0.869 1.00 65.81 88 LYS A N 1
ATOM 708 C CA . LYS A 1 88 ? -17.304 -7.678 1.530 1.00 65.81 88 LYS A CA 1
ATOM 709 C C . LYS A 1 88 ? -18.509 -7.350 0.670 1.00 65.81 88 LYS A C 1
ATOM 711 O O . LYS A 1 88 ? -18.517 -6.234 0.104 1.00 65.81 88 LYS A O 1
#

Foldseek 3Di:
DCPQPCVVQVLNDQAPPPPAAEEAEEEQPDPCRVVSVSSQVSCVVNVHHYHYDYHYPDDPPVCVVPPPDPVNVVVVVVVVVVCVVRPD

Sequence (88 aa):
MDQQNPIAIPLLIEYFKNTPPTLILLTEHDRLRDEGKQLAENMKTSEIPVKITHYKEIANGFLHMGAVLRETREAFRDIAAFTKENLK